Protein AF-D3B9M7-F1 (afdb_monomer)

Secondary structure (DSSP, 8-state):
-------------------PPPPHHHHHHHHHHHHHHHHHHHHHHHHHHHHHT--HHHHHHHHHTT---S-HHHHHHHHHHHHHHHHHHHHHHHHHHH-TTS-HHHHHHTTGGGGT--

Radius of gyration: 22.28 Å; Cα contacts (8 Å, |Δi|>4): 95; chains: 1; bounding box: 35×67×49 Å

Sequence (118 aa):
MKNKNNNNNQQTNNKVPQNKKATVEDYKAKIQVLAHRYKRRDAKLGAVCGKYNCDPIDATIRGLRNMETTNAEVNDISRLTAKALNNLMYTVGEVMQEHKELKFKDVRDWYYPLLGEQ

Mean predicted aligned error: 9.19 Å

Solvent-accessible surface area (backbone atoms only — not comparable to full-atom values): 6899 Å² total; per-residue (Å²): 138,89,84,84,82,82,80,79,76,77,80,72,82,75,72,73,75,77,83,70,78,79,48,74,66,57,49,49,54,52,43,36,55,31,31,50,50,23,39,59,33,46,55,50,32,44,56,52,20,64,76,69,77,50,59,48,65,60,41,29,52,30,22,66,66,71,47,85,58,99,43,67,69,58,38,55,42,15,32,54,27,23,50,30,46,50,53,33,54,48,53,53,47,50,47,53,68,76,42,68,89,59,53,71,66,66,63,42,68,64,30,50,63,61,66,73,59,133

pLDDT: mean 85.93, std 20.2, range [37.59, 98.25]

Nearest PDB structures (foldseek):
  8yla-assembly2_A  TM=3.772E-01  e=7.927E+00  Aspergillus fischeri NRRL 181

Organism: Heterostelium pallidum (strain ATCC 26659 / Pp 5 / PN500) (NCBI:txid670386)

Structure (mmCIF, N/CA/C/O backbone):
data_AF-D3B9M7-F1
#
_entry.id   AF-D3B9M7-F1
#
loop_
_atom_site.group_PDB
_atom_site.id
_atom_site.type_symbol
_atom_site.label_atom_id
_atom_site.label_alt_id
_atom_site.label_comp_id
_atom_site.label_asym_id
_atom_site.label_entity_id
_atom_site.label_seq_id
_atom_site.pdbx_PDB_ins_code
_atom_site.Cartn_x
_atom_site.Cartn_y
_atom_site.Cartn_z
_atom_site.occupancy
_atom_site.B_iso_or_equiv
_atom_site.auth_seq_id
_atom_site.auth_comp_id
_atom_site.auth_asym_id
_atom_site.auth_atom_id
_atom_site.pdbx_PDB_model_num
ATOM 1 N N . MET A 1 1 ? 20.562 58.767 25.399 1.00 46.09 1 MET A N 1
ATOM 2 C CA . MET A 1 1 ? 20.317 57.641 26.332 1.00 46.09 1 MET A CA 1
ATOM 3 C C . MET A 1 1 ? 18.819 57.399 26.448 1.00 46.09 1 MET A C 1
ATOM 5 O O . MET A 1 1 ? 18.091 58.373 26.542 1.00 46.09 1 MET A O 1
ATOM 9 N N . LYS A 1 2 ? 18.427 56.118 26.529 1.00 43.06 2 LYS A N 1
ATOM 10 C CA . LYS A 1 2 ? 17.069 55.557 26.706 1.00 43.06 2 LYS A CA 1
ATOM 11 C C . LYS A 1 2 ? 16.224 55.422 25.431 1.00 43.06 2 LYS A C 1
ATOM 13 O O . LYS A 1 2 ? 15.551 56.350 25.022 1.00 43.06 2 LYS A O 1
ATOM 18 N N . ASN A 1 3 ? 16.177 54.192 24.919 1.00 37.88 3 ASN A N 1
ATOM 19 C CA . ASN A 1 3 ? 14.902 53.528 24.664 1.00 37.88 3 ASN A CA 1
ATOM 20 C C . ASN A 1 3 ? 15.007 52.081 25.162 1.00 37.88 3 ASN A C 1
ATOM 22 O O . ASN A 1 3 ? 15.864 51.317 24.724 1.00 37.88 3 ASN A O 1
ATOM 26 N N . LYS A 1 4 ? 14.185 51.761 26.167 1.00 41.62 4 LYS A N 1
ATOM 27 C CA . LYS A 1 4 ? 13.995 50.420 26.724 1.00 41.62 4 LYS A CA 1
ATOM 28 C C . LYS A 1 4 ? 12.935 49.727 25.872 1.00 41.62 4 LYS A C 1
ATOM 30 O O . LYS A 1 4 ? 11.766 50.082 25.979 1.00 41.62 4 LYS A O 1
ATOM 35 N N . ASN A 1 5 ? 13.325 48.734 25.081 1.00 41.19 5 ASN A N 1
ATOM 36 C CA . ASN A 1 5 ? 12.370 47.767 24.548 1.00 41.19 5 ASN A CA 1
ATOM 37 C C . ASN A 1 5 ? 12.198 46.650 25.582 1.00 41.19 5 ASN A C 1
ATOM 39 O O . ASN A 1 5 ? 13.078 45.811 25.763 1.00 41.19 5 ASN A O 1
ATOM 43 N N . ASN A 1 6 ? 11.063 46.677 26.281 1.00 39.75 6 ASN A N 1
ATOM 44 C CA . ASN A 1 6 ? 10.581 45.566 27.092 1.00 39.75 6 ASN A CA 1
ATOM 45 C C . ASN A 1 6 ? 10.020 44.485 26.156 1.00 39.75 6 ASN A C 1
ATOM 47 O O . ASN A 1 6 ? 8.871 44.570 25.732 1.00 39.75 6 ASN A O 1
ATOM 51 N N . ASN A 1 7 ? 10.814 43.454 25.870 1.00 38.56 7 ASN A N 1
ATOM 52 C CA . ASN A 1 7 ? 10.289 42.190 25.359 1.00 38.56 7 ASN A CA 1
ATOM 53 C C . ASN A 1 7 ? 9.786 41.356 26.541 1.00 38.56 7 ASN A C 1
ATOM 55 O O . ASN A 1 7 ? 10.538 40.608 27.162 1.00 38.56 7 ASN A O 1
ATOM 59 N N . ASN A 1 8 ? 8.495 41.494 26.844 1.00 37.59 8 ASN A N 1
ATOM 60 C CA . ASN A 1 8 ? 7.766 40.524 27.653 1.00 37.59 8 ASN A CA 1
ATOM 61 C C . ASN A 1 8 ? 7.521 39.276 26.794 1.00 37.59 8 ASN A C 1
ATOM 63 O O . ASN A 1 8 ? 6.504 39.165 26.111 1.00 37.59 8 ASN A O 1
ATOM 67 N N . ASN A 1 9 ? 8.462 38.333 26.831 1.00 38.72 9 ASN A N 1
ATOM 68 C CA . ASN A 1 9 ? 8.201 36.967 26.395 1.00 38.72 9 ASN A CA 1
ATOM 69 C C . ASN A 1 9 ? 7.238 36.333 27.402 1.00 38.72 9 ASN A C 1
ATOM 71 O O . ASN A 1 9 ? 7.644 35.857 28.463 1.00 38.72 9 ASN A O 1
ATOM 75 N N . GLN A 1 10 ? 5.950 36.340 27.061 1.00 44.03 10 GLN A N 1
ATOM 76 C CA . GLN A 1 10 ? 4.988 35.421 27.647 1.00 44.03 10 GLN A CA 1
ATOM 77 C C . GLN A 1 10 ? 5.484 34.004 27.355 1.00 44.03 10 GLN A C 1
ATOM 79 O O . GLN A 1 10 ? 5.391 33.517 26.230 1.00 44.03 10 GLN A O 1
ATOM 84 N N . GLN A 1 11 ? 6.043 33.354 28.374 1.00 42.03 11 GLN A N 1
ATOM 85 C CA . GLN A 1 11 ? 6.176 31.906 28.413 1.00 42.03 11 GLN A CA 1
ATOM 86 C C . GLN A 1 11 ? 4.762 31.329 28.390 1.00 42.03 11 GLN A C 1
ATOM 88 O O . GLN A 1 11 ? 4.107 31.152 29.416 1.00 42.03 11 GLN A O 1
ATOM 93 N N . THR A 1 12 ? 4.261 31.085 27.185 1.00 38.19 12 THR A N 1
ATOM 94 C CA . THR A 1 12 ? 3.107 30.232 26.975 1.00 38.19 12 THR A CA 1
ATOM 95 C C . THR A 1 12 ? 3.506 28.838 27.438 1.00 38.19 12 THR A C 1
ATOM 97 O O . THR A 1 12 ? 4.400 28.195 26.889 1.00 38.19 12 THR A O 1
ATOM 100 N N . ASN A 1 13 ? 2.871 28.397 28.523 1.00 42.38 13 ASN A N 1
ATOM 101 C CA . ASN A 1 13 ? 2.915 27.024 29.000 1.00 42.38 13 ASN A CA 1
ATOM 102 C C . ASN A 1 13 ? 2.449 26.101 27.867 1.00 42.38 13 ASN A C 1
ATOM 104 O O . ASN A 1 13 ? 1.255 25.827 27.728 1.00 42.38 13 ASN A O 1
ATOM 108 N N . ASN A 1 14 ? 3.392 25.612 27.062 1.00 45.31 14 ASN A N 1
ATOM 109 C CA . ASN A 1 14 ? 3.179 24.485 26.171 1.00 45.31 14 ASN A CA 1
ATOM 110 C C . ASN A 1 14 ? 2.943 23.257 27.052 1.00 45.31 14 ASN A C 1
ATOM 112 O O . ASN A 1 14 ? 3.864 22.510 27.376 1.00 45.31 14 ASN A O 1
ATOM 116 N N . LYS A 1 15 ? 1.686 23.053 27.461 1.00 46.69 15 LYS A N 1
ATOM 117 C CA . LYS A 1 15 ? 1.213 21.723 27.829 1.00 46.69 15 LYS A CA 1
ATOM 118 C C . LYS A 1 15 ? 1.473 20.852 26.605 1.00 46.69 15 LYS A C 1
ATOM 120 O O . LYS A 1 15 ? 0.773 20.987 25.605 1.00 46.69 15 LYS A O 1
ATOM 125 N N . VAL A 1 16 ? 2.512 20.019 26.674 1.00 47.56 16 VAL A N 1
ATOM 126 C CA . VAL A 1 16 ? 2.731 18.918 25.732 1.00 47.56 16 VAL A CA 1
ATOM 127 C C . VAL A 1 16 ? 1.378 18.220 25.589 1.00 47.56 16 VAL A C 1
ATOM 129 O O . VAL A 1 16 ? 0.843 17.778 26.613 1.00 47.56 16 VAL A O 1
ATOM 132 N N . PRO A 1 17 ? 0.759 18.204 24.395 1.00 42.09 17 PRO A N 1
ATOM 133 C CA . PRO A 1 17 ? -0.546 17.592 24.231 1.00 42.09 17 PRO A CA 1
ATOM 134 C C . PRO A 1 17 ? -0.452 16.153 24.727 1.00 42.09 17 PRO A C 1
ATOM 136 O O . PRO A 1 17 ? 0.390 15.386 24.258 1.00 42.09 17 PRO A O 1
ATOM 139 N N . GLN A 1 18 ? -1.271 15.800 25.719 1.00 52.72 18 GLN A N 1
ATOM 140 C CA . GLN A 1 18 ? -1.424 14.409 26.120 1.00 52.72 18 GLN A CA 1
ATOM 141 C C . GLN A 1 18 ? -1.828 13.637 24.866 1.00 52.72 18 GLN A C 1
ATOM 143 O O . GLN A 1 18 ? -2.843 13.957 24.248 1.00 52.72 18 GLN A O 1
ATOM 148 N N . ASN A 1 19 ? -0.984 12.685 24.468 1.00 56.53 19 ASN A N 1
ATOM 149 C CA . ASN A 1 19 ? -1.156 11.865 23.278 1.00 56.53 19 ASN A CA 1
ATOM 150 C C . ASN A 1 19 ? -2.494 11.123 23.405 1.00 56.53 19 ASN A C 1
ATOM 152 O O . ASN A 1 19 ? -2.593 10.106 24.095 1.00 56.53 19 ASN A O 1
ATOM 156 N N . LYS A 1 20 ? -3.558 11.681 22.822 1.00 67.81 20 LYS A N 1
ATOM 157 C CA . LYS A 1 20 ? -4.860 11.023 22.780 1.00 67.81 20 LYS A CA 1
ATOM 158 C C . LYS A 1 20 ? -4.664 9.775 21.928 1.00 67.81 20 LYS A C 1
ATOM 160 O O . LYS A 1 20 ? -4.199 9.885 20.796 1.00 67.81 20 LYS A O 1
ATOM 165 N N . LYS A 1 21 ? -4.972 8.599 22.483 1.00 77.06 21 LYS A N 1
ATOM 166 C CA . LYS A 1 21 ? -5.029 7.370 21.685 1.00 77.06 21 LYS A CA 1
ATOM 167 C C . LYS A 1 21 ? -5.970 7.618 20.504 1.00 77.06 21 LYS A C 1
ATOM 169 O O . LYS A 1 21 ? -7.04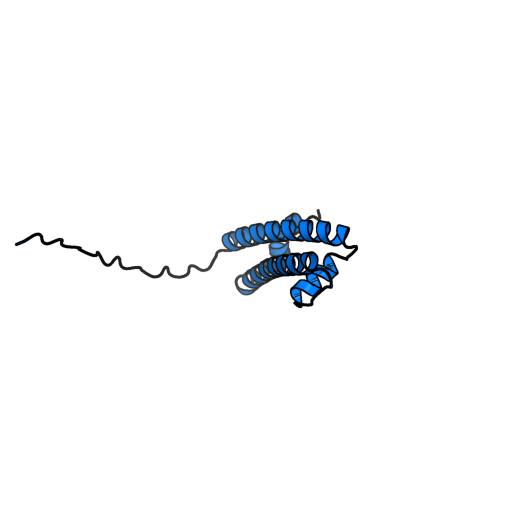7 8.184 20.705 1.00 77.06 21 LYS A O 1
ATOM 174 N N . ALA A 1 22 ? -5.529 7.256 19.304 1.00 87.31 22 ALA A N 1
ATOM 175 C CA . ALA A 1 22 ? -6.332 7.399 18.099 1.00 87.31 22 ALA A CA 1
ATOM 176 C C . ALA A 1 22 ? -7.599 6.540 18.218 1.00 87.31 22 ALA A C 1
ATOM 178 O O . ALA A 1 22 ? -7.583 5.466 18.819 1.00 87.31 22 ALA A O 1
ATOM 179 N N . THR A 1 23 ? -8.711 7.039 17.692 1.00 94.50 23 THR A N 1
ATOM 180 C CA . THR A 1 23 ? -9.968 6.288 17.638 1.00 94.50 23 THR A CA 1
ATOM 181 C C . THR A 1 23 ? -9.982 5.328 16.447 1.00 94.50 23 THR A C 1
ATOM 183 O O . THR A 1 23 ? -9.194 5.467 15.510 1.00 94.50 23 THR A O 1
ATOM 186 N N . VAL A 1 24 ? -10.931 4.385 16.438 1.00 95.44 24 VAL A N 1
ATOM 187 C CA . VAL A 1 24 ? -11.167 3.491 15.288 1.00 95.44 24 VAL A CA 1
ATOM 188 C C . VAL A 1 24 ? -11.389 4.288 13.993 1.00 95.44 24 VAL A C 1
ATOM 190 O O . VAL A 1 24 ? -10.845 3.929 12.950 1.00 95.44 24 VAL A O 1
ATOM 193 N N . GLU A 1 25 ? -12.119 5.407 14.053 1.00 96.62 25 GLU A N 1
ATOM 194 C CA . GLU A 1 25 ? -12.368 6.255 12.878 1.00 96.62 25 GLU A CA 1
ATOM 195 C C . GLU A 1 25 ? -11.110 7.010 12.416 1.00 96.62 25 GLU A C 1
ATOM 197 O O . GLU A 1 25 ? -10.869 7.105 11.209 1.00 96.62 25 GLU A O 1
ATOM 202 N N . ASP A 1 26 ? -10.255 7.471 13.339 1.00 96.44 26 ASP A N 1
ATOM 203 C CA . ASP A 1 26 ? -8.961 8.080 12.983 1.00 96.44 26 ASP A CA 1
ATOM 204 C C . ASP A 1 26 ? -8.079 7.081 12.221 1.00 96.44 26 ASP A C 1
ATOM 206 O O . ASP A 1 26 ? -7.462 7.405 11.198 1.00 96.44 26 ASP A O 1
ATOM 210 N N . TYR A 1 27 ? -8.048 5.836 12.697 1.00 96.62 27 TYR A N 1
ATOM 211 C CA . TYR A 1 27 ? -7.314 4.757 12.056 1.00 96.62 27 TYR A CA 1
ATOM 212 C C . TYR A 1 27 ? -7.883 4.384 10.691 1.00 96.62 27 TYR A C 1
ATOM 214 O O . TYR A 1 27 ? -7.117 4.240 9.736 1.00 96.62 27 TYR A O 1
ATOM 222 N N . LYS A 1 28 ? -9.207 4.274 10.568 1.00 98.06 28 LYS A N 1
ATOM 223 C CA . LYS A 1 28 ? -9.881 4.014 9.293 1.00 98.06 28 LYS A CA 1
ATOM 224 C C . LYS A 1 28 ? -9.538 5.081 8.256 1.00 98.06 28 LYS A C 1
ATOM 226 O O . LYS A 1 28 ? -9.100 4.739 7.156 1.00 98.06 28 LYS A O 1
ATOM 231 N N . ALA A 1 29 ? -9.637 6.362 8.614 1.00 98.00 29 ALA A N 1
ATOM 232 C CA . ALA A 1 29 ? -9.261 7.463 7.730 1.00 98.00 29 ALA A CA 1
ATOM 233 C C . ALA A 1 29 ? -7.776 7.391 7.321 1.00 98.00 29 ALA A C 1
ATOM 235 O O . ALA A 1 29 ? -7.439 7.504 6.137 1.00 98.00 29 ALA A O 1
ATOM 236 N N 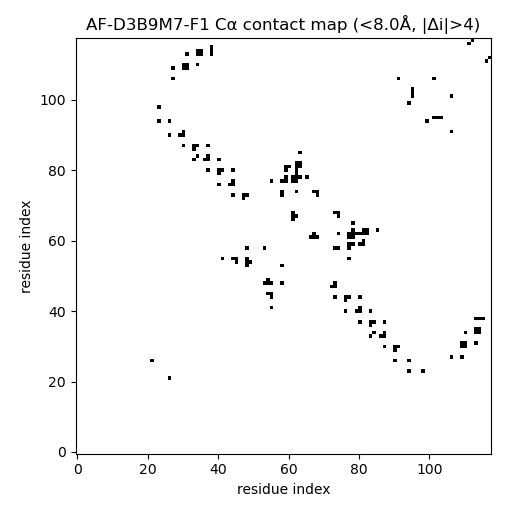. LYS A 1 30 ? -6.871 7.134 8.278 1.00 97.88 30 LYS A N 1
ATOM 237 C CA . LYS A 1 30 ? -5.429 6.964 8.015 1.00 97.88 30 LYS A CA 1
ATOM 238 C C . LYS A 1 30 ? -5.158 5.798 7.057 1.00 97.88 30 LYS A C 1
ATOM 240 O O . LYS A 1 30 ? -4.398 5.960 6.100 1.00 97.88 30 LYS A O 1
ATOM 245 N N . ILE A 1 31 ? -5.794 4.648 7.279 1.00 98.25 31 ILE A N 1
ATOM 246 C CA . ILE A 1 31 ? -5.681 3.447 6.442 1.00 98.25 31 ILE A CA 1
ATOM 247 C C . ILE A 1 31 ? -6.141 3.736 5.008 1.00 98.25 31 ILE A C 1
ATOM 249 O O . ILE A 1 31 ? -5.421 3.408 4.066 1.00 98.25 31 ILE A O 1
ATOM 253 N N . GLN A 1 32 ? -7.270 4.422 4.822 1.00 98.19 32 GLN A N 1
ATOM 254 C CA . GLN A 1 32 ? -7.773 4.788 3.492 1.00 98.19 32 GLN A CA 1
ATOM 255 C C . GLN A 1 32 ? -6.803 5.708 2.733 1.00 98.19 32 GLN A C 1
ATOM 257 O O . GLN A 1 32 ? -6.506 5.484 1.555 1.00 98.19 32 GLN A O 1
ATOM 262 N N . VAL A 1 33 ? -6.225 6.707 3.411 1.00 97.94 33 VAL A N 1
ATOM 263 C CA . VAL A 1 33 ? -5.203 7.592 2.821 1.00 97.94 33 VAL A CA 1
ATOM 264 C C . VAL A 1 33 ? -3.958 6.807 2.399 1.00 97.94 33 VAL A C 1
ATOM 266 O O . VAL A 1 33 ? -3.401 7.040 1.316 1.00 97.94 33 VAL A O 1
ATOM 269 N N . LEU A 1 34 ? -3.506 5.874 3.239 1.00 98.19 34 LEU A N 1
ATOM 270 C CA . LEU A 1 34 ? -2.359 5.015 2.949 1.00 98.19 34 LEU A CA 1
ATOM 271 C C . LEU A 1 34 ? -2.640 4.057 1.786 1.00 98.19 34 LEU A C 1
ATOM 273 O O . LEU A 1 34 ? -1.780 3.909 0.916 1.00 98.19 34 LEU A O 1
ATOM 277 N N . ALA A 1 35 ? -3.844 3.494 1.704 1.00 98.12 35 ALA A N 1
ATOM 278 C CA . ALA A 1 35 ? -4.272 2.626 0.611 1.00 98.12 35 ALA A CA 1
ATOM 279 C C . ALA A 1 35 ? -4.265 3.360 -0.736 1.00 98.12 35 ALA A C 1
ATOM 281 O O . ALA A 1 35 ? -3.621 2.910 -1.683 1.00 98.12 35 ALA A O 1
ATOM 282 N N . HIS A 1 36 ? -4.851 4.560 -0.809 1.00 97.31 36 HIS A N 1
ATOM 283 C CA . HIS A 1 36 ? -4.785 5.396 -2.014 1.00 97.31 36 HIS A CA 1
ATOM 284 C C . HIS A 1 36 ? -3.357 5.797 -2.392 1.00 97.31 36 HIS A C 1
ATOM 286 O O . HIS A 1 36 ? -3.022 5.955 -3.572 1.00 97.31 36 HIS A O 1
ATOM 292 N N . ARG A 1 37 ? -2.489 6.026 -1.402 1.00 96.75 37 ARG A N 1
ATOM 293 C CA . ARG A 1 37 ? -1.071 6.293 -1.660 1.00 96.75 37 ARG A CA 1
ATOM 294 C C . ARG A 1 37 ? -0.389 5.067 -2.256 1.00 96.75 37 ARG A C 1
ATOM 296 O O . ARG A 1 37 ? 0.318 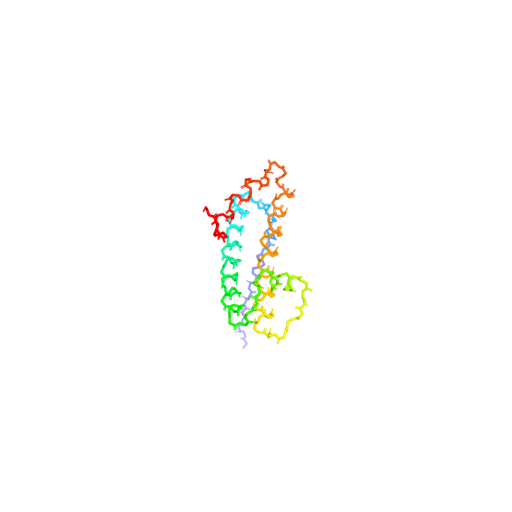5.232 -3.247 1.00 96.75 37 ARG A O 1
ATOM 303 N N . TYR A 1 38 ? -0.597 3.887 -1.678 1.00 97.12 38 TYR A N 1
ATOM 304 C CA . TYR A 1 38 ? -0.050 2.638 -2.194 1.00 97.12 38 TYR A CA 1
ATOM 305 C C . TYR A 1 38 ? -0.559 2.363 -3.612 1.00 97.12 38 TYR A C 1
ATOM 307 O O . TYR A 1 38 ? 0.268 2.244 -4.511 1.00 97.12 38 TYR A O 1
ATOM 315 N N . LYS A 1 39 ? -1.873 2.428 -3.866 1.00 96.44 39 LYS A N 1
ATOM 316 C CA . LYS A 1 39 ? -2.436 2.164 -5.200 1.00 96.44 39 LYS A CA 1
ATOM 317 C C . LYS A 1 39 ? -1.862 3.068 -6.295 1.00 96.44 39 LYS A C 1
ATOM 319 O O . LYS A 1 39 ? -1.557 2.615 -7.395 1.00 96.44 39 LYS A O 1
ATOM 324 N N . ARG A 1 40 ? -1.643 4.354 -5.996 1.00 96.00 40 ARG A N 1
ATOM 325 C CA . ARG A 1 40 ? -0.987 5.283 -6.936 1.00 96.00 40 ARG A CA 1
ATOM 326 C C . ARG A 1 40 ? 0.474 4.927 -7.218 1.00 96.00 40 ARG A C 1
ATOM 328 O O . ARG A 1 40 ? 0.970 5.246 -8.293 1.00 96.00 40 ARG A O 1
ATOM 335 N N . ARG A 1 41 ? 1.191 4.352 -6.250 1.00 96.56 41 ARG A N 1
ATOM 336 C CA . ARG A 1 41 ? 2.586 3.914 -6.423 1.00 96.56 41 ARG A CA 1
ATOM 337 C C . ARG A 1 41 ? 2.653 2.594 -7.182 1.00 96.56 41 ARG A C 1
ATOM 339 O O . ARG A 1 41 ? 3.426 2.506 -8.123 1.00 96.56 41 ARG A O 1
ATOM 346 N N . ASP A 1 42 ? 1.773 1.663 -6.842 1.00 96.12 42 ASP A N 1
ATOM 347 C CA . ASP A 1 42 ? 1.580 0.386 -7.525 1.00 96.12 42 ASP A CA 1
ATOM 348 C C . ASP A 1 42 ? 1.308 0.577 -9.027 1.00 96.12 42 ASP A C 1
ATOM 350 O O . ASP A 1 42 ? 2.036 0.049 -9.861 1.00 96.12 42 ASP A O 1
ATOM 354 N N . ALA A 1 43 ? 0.383 1.471 -9.396 1.00 95.88 43 ALA A N 1
ATOM 355 C CA . ALA A 1 43 ? 0.130 1.804 -10.802 1.00 95.88 43 ALA A CA 1
ATOM 356 C C . ALA A 1 43 ? 1.363 2.389 -11.524 1.00 95.88 43 ALA A C 1
ATOM 358 O O . ALA A 1 43 ? 1.615 2.080 -12.689 1.00 95.88 43 ALA A O 1
ATOM 359 N N . LYS A 1 44 ? 2.161 3.223 -10.837 1.00 97.19 44 LYS A N 1
ATOM 360 C CA . LYS A 1 44 ? 3.416 3.760 -11.393 1.00 97.19 44 LYS A CA 1
ATOM 361 C C . LYS A 1 44 ? 4.458 2.664 -11.587 1.00 97.19 44 LYS A C 1
ATOM 363 O O . LYS A 1 44 ? 5.122 2.654 -12.618 1.00 97.19 44 LYS A O 1
ATOM 368 N N . LEU A 1 45 ? 4.591 1.758 -10.620 1.00 97.31 45 LEU A N 1
ATOM 369 C CA . LEU A 1 45 ? 5.489 0.617 -10.728 1.00 97.31 45 LEU A CA 1
ATOM 370 C C . LEU A 1 45 ? 5.066 -0.297 -11.879 1.00 97.31 45 LEU A C 1
ATOM 372 O O . LEU A 1 45 ? 5.919 -0.667 -12.672 1.00 97.31 45 LEU A O 1
ATOM 376 N N . GLY A 1 46 ? 3.767 -0.572 -12.032 1.00 96.88 46 GLY A N 1
ATOM 377 C CA . GLY A 1 46 ? 3.225 -1.327 -13.163 1.00 96.88 46 GLY A CA 1
ATOM 378 C C . GLY A 1 46 ? 3.604 -0.719 -14.516 1.00 96.88 46 GLY A C 1
ATOM 379 O O . GLY A 1 46 ? 4.114 -1.419 -15.387 1.00 96.88 46 GLY A O 1
ATOM 380 N N . ALA A 1 47 ? 3.454 0.599 -14.672 1.00 97.19 47 ALA A N 1
ATOM 381 C CA . ALA A 1 47 ? 3.846 1.292 -15.901 1.00 97.19 47 ALA A CA 1
ATOM 382 C C . ALA A 1 47 ? 5.358 1.210 -16.180 1.00 97.19 47 ALA A C 1
ATOM 384 O O . ALA A 1 47 ? 5.770 1.036 -17.324 1.00 97.19 47 ALA A O 1
ATOM 385 N N . VAL A 1 48 ? 6.192 1.337 -15.146 1.00 96.94 48 VAL A N 1
ATOM 386 C CA . VAL A 1 48 ? 7.658 1.274 -15.270 1.00 96.94 48 VAL A CA 1
ATOM 387 C C . VAL A 1 48 ? 8.104 -0.149 -15.579 1.00 96.94 48 VAL A C 1
ATOM 389 O O . VAL A 1 48 ? 8.890 -0.356 -16.498 1.00 96.94 48 VAL A O 1
ATOM 392 N N . CYS A 1 49 ? 7.552 -1.142 -14.885 1.00 96.38 49 CYS A N 1
ATOM 393 C CA . CYS A 1 49 ? 7.863 -2.536 -15.154 1.00 96.38 49 CYS A CA 1
ATOM 394 C C . CYS A 1 49 ? 7.397 -2.989 -16.539 1.00 96.38 49 CYS A C 1
ATOM 396 O O . CYS A 1 49 ? 8.116 -3.745 -17.185 1.00 96.38 49 CYS A O 1
ATOM 398 N N . GLY A 1 50 ? 6.289 -2.448 -17.056 1.00 96.56 50 GLY A N 1
ATOM 399 C CA . GLY A 1 50 ? 5.877 -2.663 -18.445 1.00 96.56 50 GLY A CA 1
ATOM 400 C C . GLY A 1 50 ? 6.912 -2.186 -19.473 1.00 96.56 50 GLY A C 1
ATOM 401 O O . GLY A 1 50 ? 7.094 -2.837 -20.496 1.00 96.56 50 GLY A O 1
ATOM 402 N N . LYS A 1 51 ? 7.650 -1.098 -19.197 1.00 96.25 51 LYS A N 1
ATOM 403 C CA . LYS A 1 51 ? 8.727 -0.608 -20.086 1.00 96.25 51 LYS A CA 1
ATOM 404 C C . LYS A 1 51 ? 9.960 -1.509 -20.080 1.00 96.25 51 LYS A C 1
ATOM 406 O O . LYS A 1 51 ? 10.626 -1.634 -21.101 1.00 96.25 51 LYS A O 1
ATOM 411 N N . TYR A 1 52 ? 10.279 -2.093 -18.927 1.00 94.38 52 TYR A N 1
ATOM 412 C CA . TYR A 1 52 ? 11.494 -2.890 -18.726 1.00 94.38 52 TYR A CA 1
ATOM 413 C C . TYR A 1 52 ? 11.233 -4.399 -18.691 1.00 94.38 52 TYR A C 1
ATOM 415 O O . TYR A 1 52 ? 12.137 -5.161 -18.359 1.00 94.38 52 TYR A O 1
ATOM 423 N N . ASN A 1 53 ? 10.013 -4.821 -19.040 1.00 94.19 53 ASN A N 1
ATOM 424 C CA . ASN A 1 53 ? 9.572 -6.213 -19.048 1.00 94.19 53 ASN A CA 1
ATOM 425 C C . ASN A 1 53 ? 9.867 -6.945 -17.720 1.00 94.19 53 ASN A C 1
ATOM 427 O O . ASN A 1 53 ? 10.404 -8.053 -17.717 1.00 94.19 53 ASN A O 1
ATOM 431 N N . CYS A 1 54 ? 9.554 -6.300 -16.589 1.00 94.00 54 CYS A N 1
ATOM 432 C CA . CYS A 1 54 ? 9.616 -6.912 -15.259 1.00 94.00 54 CYS A CA 1
ATOM 433 C C . CYS A 1 54 ? 8.234 -7.148 -14.663 1.00 94.00 54 CYS A C 1
ATOM 435 O O . CYS A 1 54 ? 7.254 -6.508 -15.041 1.00 94.00 54 CYS A O 1
ATOM 437 N N . ASP A 1 55 ? 8.173 -8.058 -13.695 1.00 95.69 55 ASP A N 1
ATOM 438 C CA . ASP A 1 55 ? 6.971 -8.288 -12.909 1.00 95.69 55 ASP A CA 1
ATOM 439 C C . ASP A 1 55 ? 6.866 -7.257 -11.756 1.00 95.69 55 ASP A C 1
ATOM 441 O O . ASP A 1 55 ? 7.805 -7.127 -10.959 1.00 95.69 55 ASP A O 1
ATOM 445 N N . PRO A 1 56 ? 5.754 -6.505 -11.634 1.00 94.31 56 PRO A N 1
ATOM 446 C CA . PRO A 1 56 ? 5.587 -5.500 -10.580 1.00 94.31 56 PRO A CA 1
ATOM 447 C C . PRO A 1 56 ? 5.538 -6.079 -9.157 1.00 94.31 56 PRO A C 1
ATOM 449 O O . PRO A 1 56 ? 5.926 -5.391 -8.203 1.00 94.31 56 PRO A O 1
ATOM 452 N N . ILE A 1 57 ? 5.073 -7.324 -8.991 1.00 93.75 57 ILE A N 1
ATOM 453 C CA . ILE A 1 57 ? 5.019 -7.991 -7.685 1.00 93.75 57 ILE A CA 1
ATOM 454 C C . ILE A 1 57 ? 6.442 -8.356 -7.254 1.00 93.75 57 ILE A C 1
ATOM 456 O O . ILE A 1 57 ? 6.847 -7.980 -6.152 1.00 93.75 57 ILE A O 1
ATOM 460 N N . ASP A 1 58 ? 7.234 -8.986 -8.128 1.00 95.94 58 ASP A N 1
ATOM 461 C CA . ASP A 1 58 ? 8.654 -9.269 -7.871 1.00 95.94 58 ASP A CA 1
ATOM 462 C C . ASP A 1 58 ? 9.429 -7.981 -7.573 1.00 95.94 58 ASP A C 1
ATOM 464 O O . ASP A 1 58 ? 10.169 -7.906 -6.590 1.00 95.94 58 ASP A O 1
ATOM 468 N N . ALA A 1 59 ? 9.197 -6.917 -8.350 1.00 95.62 59 ALA A N 1
ATOM 469 C CA . ALA A 1 59 ? 9.814 -5.620 -8.099 1.00 95.62 59 ALA A CA 1
ATOM 470 C C . ALA A 1 59 ? 9.448 -5.078 -6.707 1.00 95.62 59 ALA A C 1
ATOM 472 O O . ALA A 1 59 ? 10.330 -4.645 -5.965 1.00 95.62 59 ALA A O 1
ATOM 473 N N . THR A 1 60 ? 8.180 -5.158 -6.294 1.00 95.94 60 THR A N 1
ATOM 474 C CA . THR A 1 60 ? 7.759 -4.748 -4.942 1.00 95.94 60 THR A CA 1
ATOM 475 C C . THR A 1 60 ? 8.439 -5.583 -3.852 1.00 95.94 60 THR A C 1
ATOM 477 O O . THR A 1 60 ? 8.915 -5.020 -2.864 1.00 95.94 60 THR A O 1
ATOM 480 N N . ILE A 1 61 ? 8.547 -6.905 -4.035 1.00 95.19 61 ILE A N 1
ATOM 481 C CA . ILE A 1 61 ? 9.246 -7.809 -3.105 1.00 95.19 61 ILE A CA 1
ATOM 482 C C . ILE A 1 61 ? 10.727 -7.433 -2.997 1.00 95.19 61 ILE A C 1
ATOM 484 O O . ILE A 1 61 ? 11.260 -7.334 -1.890 1.00 95.19 61 ILE A O 1
ATOM 488 N N . ARG A 1 62 ? 11.400 -7.161 -4.118 1.00 94.75 62 ARG A N 1
ATOM 489 C CA . ARG A 1 62 ? 12.788 -6.674 -4.123 1.00 94.75 62 ARG A CA 1
ATOM 490 C C . ARG A 1 62 ? 12.923 -5.347 -3.389 1.00 94.75 62 ARG A C 1
ATOM 492 O O . ARG A 1 62 ? 13.835 -5.205 -2.577 1.00 94.75 62 ARG A O 1
ATOM 499 N N . GLY A 1 63 ? 11.986 -4.423 -3.604 1.00 95.56 63 GLY A N 1
ATOM 500 C CA . GLY A 1 63 ? 11.905 -3.157 -2.879 1.00 95.56 63 GLY A CA 1
ATOM 501 C C . GLY A 1 63 ? 11.779 -3.349 -1.36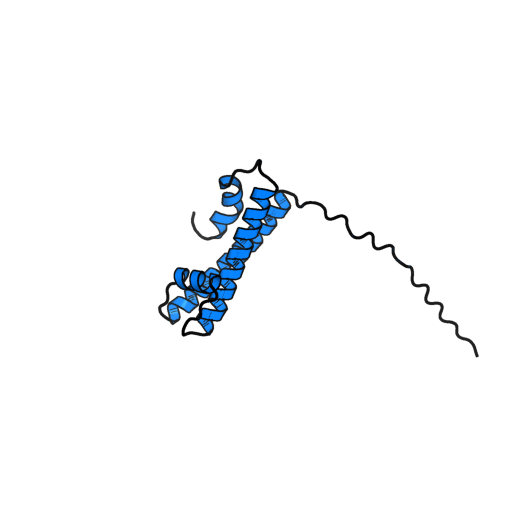4 1.00 95.56 63 GLY A C 1
ATOM 502 O O . GLY A 1 63 ? 12.489 -2.689 -0.611 1.00 95.56 63 GLY A O 1
ATOM 503 N N . LEU A 1 64 ? 10.944 -4.292 -0.907 1.00 94.62 64 LEU A N 1
ATOM 504 C CA . LEU A 1 64 ? 10.810 -4.648 0.516 1.00 94.62 64 LEU A CA 1
ATOM 505 C C . LEU A 1 64 ? 12.103 -5.244 1.085 1.00 94.62 64 LEU A C 1
ATOM 507 O O . LEU A 1 64 ? 12.448 -4.998 2.238 1.00 94.62 64 LEU A O 1
ATOM 511 N N . ARG A 1 65 ? 12.829 -6.014 0.271 1.00 94.69 65 ARG A N 1
ATOM 512 C CA . ARG A 1 65 ? 14.095 -6.659 0.644 1.00 94.69 65 ARG A CA 1
ATOM 513 C C . ARG A 1 65 ? 15.324 -5.769 0.432 1.00 94.69 65 ARG A C 1
ATOM 515 O O . ARG A 1 65 ? 16.434 -6.236 0.667 1.00 94.69 65 ARG A O 1
ATOM 522 N N . ASN A 1 66 ? 15.147 -4.523 -0.018 1.00 90.88 66 ASN A N 1
ATOM 523 C CA . ASN A 1 66 ? 16.224 -3.620 -0.445 1.00 90.88 66 ASN A CA 1
ATOM 524 C C . ASN A 1 66 ? 17.199 -4.252 -1.459 1.00 90.88 66 ASN A C 1
ATOM 526 O O . ASN A 1 66 ? 18.376 -3.899 -1.499 1.00 90.88 66 ASN A O 1
ATOM 530 N N . MET A 1 67 ? 16.718 -5.180 -2.287 1.00 92.81 67 MET A N 1
ATOM 531 C CA . MET A 1 67 ? 17.520 -5.812 -3.331 1.00 92.81 67 MET A CA 1
ATOM 532 C C . MET A 1 67 ? 17.639 -4.884 -4.536 1.00 92.81 67 MET A C 1
ATOM 534 O O . MET A 1 67 ? 16.663 -4.256 -4.946 1.00 92.81 67 MET A O 1
ATOM 538 N N . GLU A 1 68 ? 18.828 -4.822 -5.122 1.00 87.00 68 GLU A N 1
ATOM 539 C CA . GLU A 1 68 ? 19.045 -4.075 -6.356 1.00 87.00 68 GLU A CA 1
ATOM 540 C C . GLU A 1 68 ? 18.539 -4.862 -7.574 1.00 87.00 68 GLU A C 1
ATOM 542 O O . GLU A 1 68 ? 18.619 -6.092 -7.658 1.00 87.00 68 GLU A O 1
ATOM 547 N N . THR A 1 69 ? 17.990 -4.125 -8.528 1.00 79.75 69 THR A N 1
ATOM 548 C CA . THR A 1 69 ? 17.759 -4.522 -9.915 1.00 79.75 69 THR A CA 1
ATOM 549 C C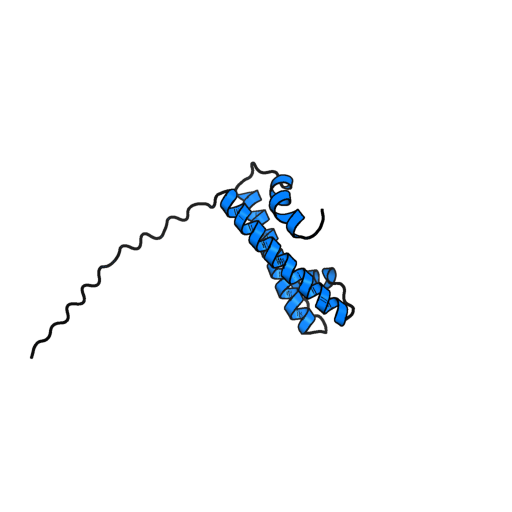 . THR A 1 69 ? 18.759 -3.791 -10.804 1.00 79.75 69 THR A C 1
ATOM 551 O O . THR A 1 69 ? 19.351 -2.787 -10.407 1.00 79.75 69 THR A O 1
ATOM 554 N N . THR A 1 70 ? 18.920 -4.271 -12.031 1.00 83.12 70 THR A N 1
ATOM 555 C CA . THR A 1 70 ? 19.779 -3.639 -13.041 1.00 83.12 70 THR A CA 1
ATOM 556 C C . THR A 1 70 ? 19.256 -2.280 -13.510 1.00 83.12 70 THR A C 1
ATOM 558 O O . THR A 1 70 ? 19.998 -1.530 -14.137 1.00 83.12 70 THR A O 1
ATOM 561 N N . ASN A 1 71 ? 17.999 -1.940 -13.210 1.00 93.50 71 ASN A N 1
ATOM 562 C CA . ASN A 1 71 ? 17.374 -0.702 -13.644 1.00 93.50 71 ASN A CA 1
ATOM 563 C C . ASN A 1 71 ? 17.148 0.257 -12.461 1.00 93.50 71 ASN A C 1
ATOM 565 O O . ASN A 1 71 ? 16.387 -0.030 -11.538 1.00 93.50 71 ASN A O 1
ATOM 569 N N . ALA A 1 72 ? 17.790 1.427 -12.509 1.00 93.19 72 ALA A N 1
ATOM 570 C CA . ALA A 1 72 ? 17.708 2.426 -11.443 1.00 93.19 72 ALA A CA 1
ATOM 571 C C . ALA A 1 72 ? 16.278 2.961 -11.222 1.00 93.19 72 ALA A C 1
ATOM 573 O O . ALA A 1 72 ? 15.848 3.113 -10.081 1.00 93.19 72 ALA A O 1
ATOM 574 N N . GLU A 1 73 ? 15.508 3.176 -12.294 1.00 95.25 73 GLU A N 1
ATOM 575 C CA . GLU A 1 73 ? 14.120 3.650 -12.204 1.00 95.25 73 GLU A CA 1
ATOM 576 C C . GLU A 1 73 ? 13.215 2.597 -11.537 1.00 95.25 73 GLU A C 1
ATOM 578 O O . GLU A 1 73 ? 12.416 2.927 -10.656 1.00 95.25 73 GLU A O 1
ATOM 583 N N . VAL A 1 74 ? 13.383 1.316 -11.892 1.00 95.44 74 VAL A N 1
ATOM 584 C CA . VAL A 1 74 ? 12.691 0.194 -11.234 1.00 95.44 74 VAL A CA 1
ATOM 585 C C . VAL A 1 74 ? 13.086 0.113 -9.756 1.00 95.44 74 VAL A C 1
ATOM 587 O O . VAL A 1 74 ? 12.205 -0.043 -8.910 1.00 95.44 74 VAL A O 1
ATOM 590 N N . ASN A 1 75 ? 14.370 0.269 -9.409 1.00 94.56 75 ASN A N 1
ATOM 591 C CA . ASN A 1 75 ? 14.839 0.273 -8.014 1.00 94.56 75 ASN A CA 1
ATOM 592 C C . ASN A 1 75 ? 14.183 1.361 -7.168 1.00 94.56 75 ASN A C 1
ATOM 594 O O . ASN A 1 75 ? 13.656 1.081 -6.090 1.00 94.56 75 ASN A O 1
ATOM 598 N N . ASP A 1 76 ? 14.186 2.598 -7.648 1.00 96.00 76 ASP A N 1
ATOM 599 C CA . ASP A 1 76 ? 13.654 3.717 -6.877 1.00 96.00 76 ASP A CA 1
ATOM 600 C C . ASP A 1 76 ? 12.140 3.590 -6.690 1.00 96.00 76 ASP A C 1
ATOM 602 O O . ASP A 1 76 ? 11.609 3.747 -5.582 1.00 96.00 76 ASP A O 1
ATOM 606 N N . ILE A 1 77 ? 11.421 3.251 -7.760 1.00 96.88 77 ILE A N 1
ATOM 607 C CA . ILE A 1 77 ? 9.960 3.170 -7.721 1.00 96.88 77 ILE A CA 1
ATOM 608 C C . ILE A 1 77 ? 9.499 1.938 -6.937 1.00 96.88 77 ILE A C 1
ATOM 610 O O . ILE A 1 77 ? 8.532 2.043 -6.174 1.00 96.88 77 ILE A O 1
ATOM 614 N N . SER A 1 78 ? 10.197 0.806 -7.037 1.00 97.25 78 SER A N 1
ATOM 615 C CA . SER A 1 78 ? 9.906 -0.379 -6.221 1.00 97.25 78 SER A CA 1
ATOM 616 C C . SER A 1 78 ? 10.109 -0.119 -4.731 1.00 97.25 78 SER A C 1
ATOM 618 O O . SER A 1 78 ? 9.214 -0.428 -3.948 1.00 97.25 78 SER A O 1
ATOM 620 N N . ARG A 1 79 ? 11.206 0.534 -4.318 1.00 97.06 79 ARG A N 1
ATOM 621 C CA . ARG A 1 79 ? 11.447 0.908 -2.909 1.00 97.06 79 ARG A CA 1
ATOM 622 C C . ARG A 1 79 ? 10.368 1.849 -2.374 1.00 97.06 79 ARG A C 1
ATOM 624 O O . ARG A 1 79 ? 9.878 1.673 -1.258 1.00 97.06 79 ARG A O 1
ATOM 631 N N . LEU A 1 80 ? 9.945 2.833 -3.170 1.00 97.00 80 LEU A N 1
ATOM 632 C CA . LEU A 1 80 ? 8.855 3.739 -2.790 1.00 97.00 80 LEU A CA 1
ATOM 633 C C . LEU A 1 80 ? 7.504 3.019 -2.676 1.00 97.00 80 LEU A C 1
ATOM 635 O O . LEU A 1 80 ? 6.715 3.335 -1.781 1.00 97.00 80 LEU A O 1
ATOM 639 N N . THR A 1 81 ? 7.238 2.069 -3.570 1.00 97.81 81 THR A N 1
ATOM 640 C CA . THR A 1 81 ? 6.011 1.259 -3.572 1.00 97.81 81 THR A CA 1
ATOM 641 C C . THR A 1 81 ? 5.987 0.314 -2.374 1.00 97.81 81 THR A C 1
ATOM 643 O O . THR A 1 81 ? 5.023 0.325 -1.610 1.00 97.81 81 THR A O 1
ATOM 646 N N . ALA A 1 82 ? 7.094 -0.387 -2.124 1.00 97.56 82 ALA A N 1
ATOM 647 C CA . ALA A 1 82 ? 7.319 -1.228 -0.955 1.00 97.56 82 ALA A CA 1
ATOM 648 C C . ALA A 1 82 ? 7.140 -0.457 0.358 1.00 97.56 82 ALA A C 1
ATOM 650 O O . ALA A 1 82 ? 6.427 -0.905 1.252 1.00 97.56 82 ALA A O 1
ATOM 651 N N . LYS A 1 83 ? 7.707 0.752 0.465 1.00 97.62 83 LYS A N 1
ATOM 652 C CA . LYS A 1 83 ? 7.520 1.617 1.639 1.00 97.62 83 LYS A CA 1
ATOM 653 C C . LYS A 1 83 ? 6.054 2.007 1.843 1.00 97.62 83 LYS A C 1
ATOM 655 O O . LYS A 1 83 ? 5.587 2.058 2.979 1.00 97.62 83 LYS A O 1
ATOM 660 N N . ALA A 1 84 ? 5.322 2.302 0.768 1.00 97.25 84 ALA A N 1
ATOM 661 C CA . ALA A 1 84 ? 3.902 2.631 0.861 1.00 97.25 84 ALA A CA 1
ATOM 662 C C . ALA A 1 84 ? 3.067 1.428 1.329 1.00 97.25 84 ALA A C 1
ATOM 664 O O . ALA A 1 84 ? 2.222 1.600 2.208 1.00 97.25 84 ALA A O 1
ATOM 665 N N . LEU A 1 85 ? 3.349 0.232 0.799 1.00 97.31 85 LEU A N 1
ATOM 666 C CA . LEU A 1 85 ? 2.728 -1.017 1.239 1.00 97.31 85 LEU A CA 1
ATOM 667 C C . LEU A 1 85 ? 3.039 -1.305 2.713 1.00 97.31 85 LEU A C 1
ATOM 669 O O . LEU A 1 85 ? 2.125 -1.559 3.492 1.00 97.31 85 LEU A O 1
ATOM 673 N N . ASN A 1 86 ? 4.307 -1.190 3.116 1.00 97.75 86 ASN A N 1
ATOM 674 C CA . ASN A 1 86 ? 4.72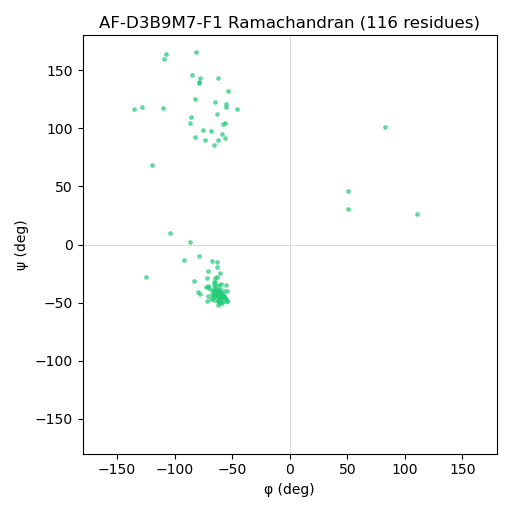7 -1.438 4.493 1.00 97.75 86 ASN A CA 1
ATOM 675 C C . ASN A 1 86 ? 4.045 -0.481 5.479 1.00 97.75 86 ASN A C 1
ATOM 677 O O . ASN A 1 86 ? 3.566 -0.914 6.518 1.00 97.75 86 ASN A O 1
ATOM 681 N N . ASN A 1 87 ? 3.920 0.805 5.136 1.00 97.88 87 ASN A N 1
ATOM 682 C CA . ASN A 1 87 ? 3.199 1.766 5.974 1.00 97.88 87 ASN A CA 1
ATOM 683 C C . ASN A 1 87 ? 1.715 1.403 6.133 1.00 97.88 87 ASN A C 1
ATOM 685 O O . ASN A 1 87 ? 1.177 1.532 7.229 1.00 97.88 87 ASN A O 1
ATOM 689 N N . LEU A 1 88 ? 1.057 0.959 5.054 1.00 98.19 88 LEU A N 1
ATOM 690 C CA . LEU A 1 88 ? -0.332 0.501 5.115 1.00 98.19 88 LEU A CA 1
ATOM 691 C C . LEU A 1 88 ? -0.461 -0.721 6.034 1.00 98.19 88 LEU A C 1
ATOM 693 O O . LEU A 1 88 ? -1.270 -0.698 6.957 1.00 98.19 88 LEU A O 1
A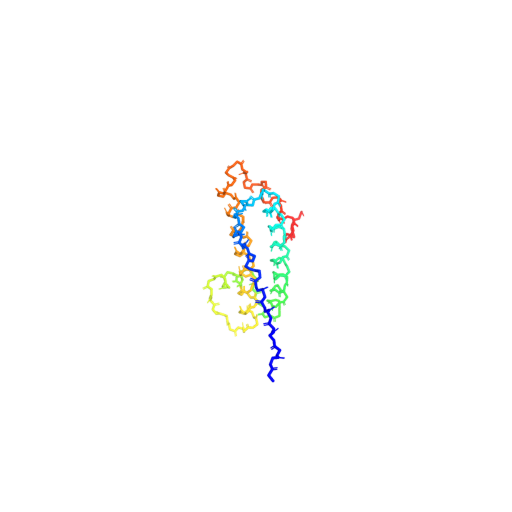TOM 697 N N . MET A 1 89 ? 0.356 -1.754 5.811 1.00 97.62 89 MET A N 1
ATOM 698 C CA . MET A 1 89 ? 0.309 -2.992 6.598 1.00 97.62 89 MET A CA 1
ATOM 699 C C . MET A 1 89 ? 0.668 -2.759 8.067 1.00 97.62 89 MET A C 1
ATOM 701 O O . MET A 1 89 ? 0.030 -3.325 8.948 1.00 97.62 89 MET A O 1
ATOM 705 N N . TYR A 1 90 ? 1.637 -1.884 8.340 1.00 97.62 90 TYR A N 1
ATOM 706 C CA . TYR A 1 90 ? 2.011 -1.509 9.697 1.00 97.62 90 TYR A CA 1
ATOM 707 C C . TYR A 1 90 ? 0.846 -0.838 10.431 1.00 97.62 90 TYR A C 1
ATOM 709 O O . TYR A 1 90 ? 0.494 -1.273 11.519 1.00 97.62 90 TYR A O 1
ATOM 717 N N . THR A 1 91 ? 0.173 0.147 9.821 1.00 97.69 91 THR A N 1
ATOM 718 C CA . THR A 1 91 ? -1.000 0.785 10.445 1.00 97.69 91 THR A CA 1
ATOM 719 C C . THR A 1 91 ? -2.182 -0.177 10.600 1.00 97.69 91 THR A C 1
ATOM 721 O O . THR A 1 91 ? -2.884 -0.103 11.602 1.00 97.69 91 THR A O 1
ATOM 724 N N . VAL A 1 92 ? -2.393 -1.115 9.670 1.00 98.00 92 VAL A N 1
ATOM 725 C CA . VAL A 1 92 ? -3.372 -2.202 9.867 1.00 98.00 92 VAL A CA 1
ATOM 726 C C . VAL A 1 92 ? -2.997 -3.048 11.092 1.00 98.00 92 VAL A C 1
ATOM 728 O O . VAL A 1 92 ? -3.861 -3.348 11.911 1.00 98.00 92 VAL A O 1
ATOM 731 N N . GLY A 1 93 ? -1.716 -3.386 11.256 1.00 97.44 93 GLY A N 1
ATOM 732 C CA . GLY A 1 93 ? -1.204 -4.093 12.431 1.00 97.44 93 GLY A CA 1
ATOM 733 C C . GLY A 1 93 ? -1.399 -3.323 13.741 1.00 97.44 93 GLY A C 1
ATOM 734 O O . GLY A 1 93 ? -1.860 -3.916 14.714 1.00 97.44 93 GLY A O 1
ATOM 735 N N . GLU A 1 94 ? -1.122 -2.012 13.753 1.00 96.50 94 GLU A N 1
ATOM 736 C CA . GLU A 1 94 ? -1.360 -1.126 14.908 1.00 96.50 94 GLU A CA 1
ATOM 737 C C . GLU A 1 94 ? -2.824 -1.206 15.365 1.00 96.50 94 GLU A C 1
ATOM 739 O O . GLU A 1 94 ? -3.093 -1.453 16.540 1.00 96.50 94 GLU A O 1
ATOM 744 N N . VAL A 1 95 ? -3.775 -1.099 14.430 1.00 96.56 95 VAL A N 1
ATOM 745 C CA . VAL A 1 95 ? -5.210 -1.211 14.736 1.00 96.56 95 VAL A CA 1
ATOM 746 C C . VAL A 1 95 ? -5.547 -2.565 15.338 1.00 96.56 95 VAL A C 1
ATOM 748 O O . VAL A 1 95 ? -6.201 -2.622 16.372 1.00 96.56 95 VAL A O 1
ATOM 751 N N . MET A 1 96 ? -5.089 -3.656 14.722 1.00 96.62 96 MET A N 1
ATOM 752 C CA . MET A 1 96 ? -5.375 -5.010 15.209 1.00 96.62 96 MET A CA 1
ATOM 753 C C . MET A 1 96 ? -4.778 -5.271 16.602 1.00 96.62 96 MET A C 1
ATOM 755 O O . MET A 1 96 ? -5.304 -6.085 17.360 1.00 96.62 96 MET A O 1
ATOM 759 N N . GLN A 1 97 ? -3.679 -4.595 16.949 1.00 95.62 97 GLN A N 1
ATOM 760 C CA . GLN A 1 97 ? -3.040 -4.702 18.258 1.00 95.62 97 GLN A CA 1
ATOM 761 C C . GLN A 1 97 ? -3.753 -3.864 19.330 1.00 95.62 97 GLN A C 1
ATOM 763 O O . GLN A 1 97 ? -3.880 -4.320 20.473 1.00 95.62 97 GLN A O 1
ATOM 768 N N . GLU A 1 98 ? -4.191 -2.653 18.980 1.00 95.06 98 GLU A N 1
ATOM 769 C CA . GLU A 1 98 ? -4.832 -1.707 19.901 1.00 95.06 98 GLU A CA 1
ATOM 770 C C . GLU A 1 98 ? -6.332 -1.973 20.096 1.00 95.06 98 GLU A C 1
ATOM 772 O O . GLU A 1 98 ? -6.840 -1.769 21.199 1.00 95.06 98 GLU A O 1
ATOM 777 N N . HIS A 1 99 ? -7.007 -2.489 19.067 1.00 94.62 99 HIS A N 1
ATOM 778 C CA . HIS A 1 99 ? -8.447 -2.751 19.009 1.00 94.62 99 HIS A CA 1
ATOM 779 C C . HIS A 1 99 ? -8.719 -4.240 18.768 1.00 94.62 99 HIS A C 1
ATOM 781 O O . HIS A 1 99 ? -9.179 -4.658 17.702 1.00 94.62 99 HIS A O 1
ATOM 787 N N . LYS A 1 100 ? -8.401 -5.066 19.771 1.00 93.88 100 LYS A N 1
ATOM 788 C CA . LYS A 1 100 ? -8.492 -6.539 19.700 1.00 93.88 100 LYS A CA 1
ATOM 789 C C . LYS A 1 100 ? -9.917 -7.065 19.489 1.00 93.88 100 LYS A C 1
ATOM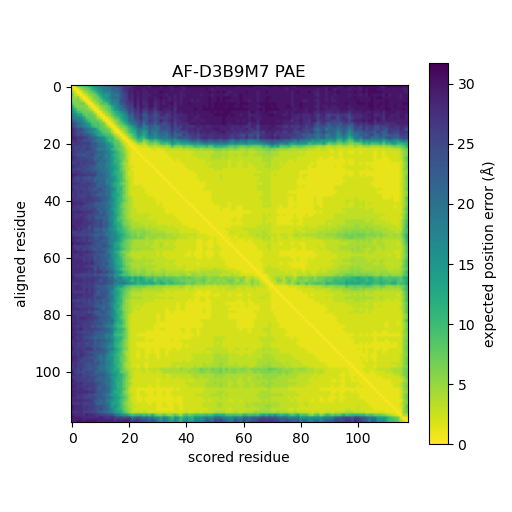 791 O O . LYS A 1 100 ? -10.092 -8.238 19.170 1.00 93.88 100 LYS A O 1
ATOM 796 N N . GLU A 1 101 ? -10.922 -6.223 19.701 1.00 95.00 101 GLU A N 1
ATOM 797 C CA . GLU A 1 101 ? -12.331 -6.492 19.426 1.00 95.00 101 GLU A CA 1
ATOM 798 C C . GLU A 1 101 ? -12.662 -6.539 17.927 1.00 95.00 101 GLU A C 1
ATOM 800 O O . GLU A 1 101 ? -13.653 -7.159 17.539 1.00 95.00 101 GLU A O 1
ATOM 805 N N . LEU A 1 102 ? -11.845 -5.903 17.081 1.00 96.44 102 LEU A N 1
ATOM 806 C CA . LEU A 1 102 ? -12.062 -5.867 15.640 1.00 96.44 102 LEU A CA 1
ATOM 807 C C . LEU A 1 102 ? -11.615 -7.174 14.985 1.00 96.44 102 LEU A C 1
ATOM 809 O O . LEU A 1 102 ? -10.556 -7.727 15.292 1.00 96.44 102 LEU A O 1
ATOM 813 N N . LYS A 1 103 ? -12.394 -7.656 14.012 1.00 97.12 103 LYS A N 1
ATOM 814 C CA . LYS A 1 103 ? -11.963 -8.768 13.161 1.00 97.12 103 LYS A CA 1
ATOM 815 C C . LYS A 1 103 ? -11.131 -8.218 12.011 1.00 97.12 103 LYS A C 1
ATOM 817 O O . LYS A 1 103 ? -11.440 -7.171 11.448 1.00 97.12 103 LYS A O 1
ATOM 822 N N . PHE A 1 104 ? -10.128 -8.983 11.577 1.00 96.31 104 PHE A N 1
ATOM 823 C CA . PHE A 1 104 ? -9.299 -8.597 10.429 1.00 96.31 104 PHE A CA 1
ATOM 824 C C . PHE A 1 104 ? -10.130 -8.314 9.169 1.00 96.31 104 PHE A C 1
ATOM 826 O O . PHE A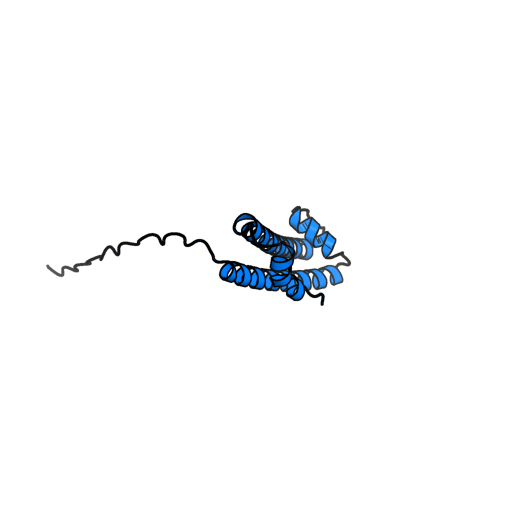 1 104 ? -9.795 -7.410 8.411 1.00 96.31 104 PHE A O 1
ATOM 833 N N . LYS A 1 105 ? -11.231 -9.053 8.962 1.00 96.94 105 LYS A N 1
ATOM 834 C CA . LYS A 1 105 ? -12.157 -8.813 7.848 1.00 96.94 105 LYS A CA 1
ATOM 835 C C . LYS A 1 105 ? -12.716 -7.384 7.870 1.00 96.94 105 LYS A C 1
ATOM 837 O O . LYS A 1 105 ? -12.676 -6.721 6.843 1.00 96.94 105 LYS A O 1
ATOM 842 N N . ASP A 1 106 ? -13.143 -6.899 9.032 1.00 97.19 106 ASP A N 1
ATOM 843 C CA . ASP A 1 106 ? -13.754 -5.573 9.164 1.00 97.19 106 ASP A CA 1
ATOM 844 C C . ASP A 1 106 ? -12.737 -4.467 8.838 1.00 97.19 106 ASP A C 1
ATOM 846 O O . ASP A 1 106 ? -13.054 -3.511 8.136 1.00 97.19 106 ASP A O 1
ATOM 850 N N . VAL A 1 107 ? -11.482 -4.634 9.278 1.00 97.88 107 VAL A N 1
ATOM 851 C CA . VAL A 1 107 ? -10.378 -3.713 8.950 1.00 97.88 107 VAL A CA 1
ATOM 852 C C . VAL A 1 107 ? -9.988 -3.811 7.471 1.00 97.88 107 VAL A C 1
ATOM 854 O O . VAL A 1 107 ? -9.692 -2.798 6.835 1.00 97.88 107 VAL A O 1
ATOM 857 N N . ARG A 1 108 ? -10.003 -5.022 6.894 1.00 96.31 108 ARG A N 1
ATOM 858 C CA . ARG A 1 108 ? -9.744 -5.259 5.465 1.00 96.31 108 ARG A CA 1
ATOM 859 C C . ARG A 1 108 ? -10.744 -4.521 4.582 1.00 96.31 108 ARG A C 1
ATOM 861 O O . ARG A 1 108 ? -10.330 -3.912 3.593 1.00 96.31 108 ARG A O 1
ATOM 868 N N . ASP A 1 109 ? -12.018 -4.515 4.958 1.00 96.75 109 ASP A N 1
ATOM 869 C CA . ASP A 1 109 ? -13.087 -3.862 4.198 1.00 96.75 109 ASP A CA 1
ATOM 870 C C . ASP A 1 109 ? -12.895 -2.335 4.094 1.00 96.75 109 ASP A C 1
ATOM 872 O O . ASP A 1 109 ? -13.410 -1.705 3.171 1.00 96.75 109 ASP A O 1
ATOM 876 N N . TRP A 1 110 ? -12.089 -1.719 4.970 1.00 97.31 110 TRP A N 1
ATOM 877 C CA . TRP A 1 110 ? -11.778 -0.286 4.888 1.00 97.31 110 TRP A CA 1
ATOM 878 C C . TRP A 1 110 ? -10.854 0.081 3.727 1.00 97.31 110 TRP A C 1
ATOM 880 O O . TRP A 1 110 ? -10.914 1.218 3.256 1.00 97.31 110 TRP A O 1
ATOM 890 N N . TYR A 1 111 ? -9.976 -0.833 3.295 1.00 97.06 111 TYR A N 1
ATOM 891 C CA . TYR A 1 111 ? -8.932 -0.525 2.312 1.00 97.06 111 TYR A CA 1
ATOM 892 C C . TYR A 1 111 ? -8.922 -1.418 1.080 1.00 97.06 111 TYR A C 1
ATOM 894 O O . TYR A 1 111 ? -8.480 -0.954 0.031 1.00 97.06 111 TYR A O 1
ATOM 902 N N . TYR A 1 112 ? -9.376 -2.669 1.172 1.00 95.19 112 TYR A N 1
ATOM 903 C CA . TYR A 1 112 ? -9.257 -3.628 0.071 1.00 95.19 112 TYR A CA 1
ATOM 904 C C . TYR A 1 112 ? -9.948 -3.152 -1.220 1.00 95.19 112 TYR A C 1
ATOM 906 O O . TYR A 1 112 ? -9.286 -3.163 -2.260 1.00 95.19 112 TYR A O 1
ATOM 914 N N . PRO A 1 113 ? -11.181 -2.596 -1.184 1.00 95.69 113 PRO A N 1
ATOM 915 C CA . PRO A 1 113 ? -11.818 -2.054 -2.389 1.00 95.69 113 PRO A CA 1
ATOM 916 C C . PRO A 1 113 ? -11.031 -0.906 -3.041 1.00 95.69 113 PRO A C 1
ATOM 918 O O . PRO A 1 113 ? -11.146 -0.665 -4.239 1.00 95.69 113 PRO A O 1
ATOM 921 N N . LEU A 1 114 ? -10.198 -0.194 -2.273 1.00 95.31 114 LEU A N 1
ATOM 922 C CA . LEU A 1 114 ? -9.375 0.911 -2.773 1.00 95.31 114 LEU A CA 1
ATOM 923 C C . LEU A 1 114 ? -8.116 0.426 -3.514 1.00 95.31 114 LEU A C 1
ATOM 925 O O . LEU A 1 114 ? -7.420 1.239 -4.128 1.00 95.31 114 LEU A O 1
ATOM 929 N N . LEU A 1 115 ? -7.802 -0.874 -3.451 1.00 92.69 115 LEU A N 1
ATOM 930 C CA . LEU A 1 115 ? -6.639 -1.479 -4.107 1.00 92.69 115 LEU A CA 1
ATOM 931 C C . LEU A 1 115 ? -6.938 -2.014 -5.516 1.00 92.69 115 LEU A C 1
ATOM 933 O O . LEU A 1 115 ? -5.998 -2.219 -6.289 1.00 92.69 115 LEU A O 1
ATOM 937 N N . GLY A 1 116 ? -8.214 -2.128 -5.899 1.00 75.44 116 GLY A N 1
ATOM 938 C CA . GLY A 1 116 ? -8.615 -2.380 -7.287 1.00 75.44 116 GLY A CA 1
ATOM 939 C C . GLY A 1 116 ? -9.211 -3.753 -7.591 1.00 75.44 116 GLY A C 1
ATOM 940 O O . GLY A 1 116 ? -9.144 -4.162 -8.742 1.00 75.44 116 GLY A O 1
ATOM 941 N N . GLU A 1 117 ? -9.824 -4.422 -6.615 1.00 55.25 117 GLU A N 1
ATOM 942 C CA . GLU A 1 117 ? -10.731 -5.549 -6.867 1.00 55.25 117 GLU A CA 1
ATOM 943 C C . GLU A 1 117 ? -12.054 -5.320 -6.121 1.00 55.25 117 GLU A C 1
ATOM 945 O O . GLU A 1 117 ? -12.073 -5.213 -4.890 1.00 55.25 117 GLU A O 1
ATOM 950 N N . GLN A 1 118 ? -13.141 -5.217 -6.889 1.00 43.25 118 GLN A N 1
ATOM 951 C CA . GLN A 1 118 ? -14.501 -5.577 -6.484 1.00 43.25 118 GLN A CA 1
ATOM 952 C C . GLN A 1 118 ? -14.944 -6.723 -7.382 1.00 43.25 118 GLN A C 1
ATOM 954 O O . GLN A 1 118 ? -14.677 -6.616 -8.602 1.00 43.25 118 GLN A O 1
#

Foldseek 3Di:
DDDDDDPPPPPDPPPPPPPDPDDPVSLLVVLQVLLLQLLVLLVVLVVVCVVVVHDSVVLLVCLLVVHDDPDPVSSVSSVSNNVSVCVNVVSLVVCCVVPVVDDSVVSCVSRVVSNPDD